Protein AF-A0A7Y2A8B0-F1 (afdb_monomer)

Secondary structure (DSSP, 8-state):
-------TTSHHHHHHHHHHHHHHHHT--------S-S--EE--S-----TT--------EE-----TT-----PPP---SS-SS-S---STT-SSBBPPPEEEEEEEEETTEEEEEEEEBTTS-EES--SSGGG-TTSB--PPP-

Radius of gyration: 34.23 Å; Cα contacts (8 Å, |Δi|>4): 129; chains: 1; bounding box: 65×97×65 Å

Mean predicted aligned error: 19.02 Å

Solvent-accessible surface area (backbone atoms only — not comparable to full-atom values): 10007 Å² total; per-residue (Å²): 137,83,90,83,80,83,81,85,72,61,69,68,60,54,55,57,52,52,53,51,52,53,55,58,62,68,73,65,75,78,79,85,78,77,62,92,61,80,84,47,75,48,61,75,74,92,78,90,78,62,95,84,62,91,74,82,88,87,60,69,50,64,60,75,82,69,78,91,82,76,83,87,89,75,91,72,83,91,73,73,96,63,76,95,72,78,83,83,88,60,41,78,97,40,78,48,22,25,19,58,81,42,78,48,99,52,76,43,73,56,97,87,41,77,35,49,49,35,33,44,27,52,62,74,48,74,43,75,60,63,88,45,84,71,44,31,65,63,30,66,28,87,65,77,77,132

pLDDT: mean 79.79, std 15.24, range [37.5, 96.44]

Structure (mmCIF, N/CA/C/O backbone):
data_AF-A0A7Y2A8B0-F1
#
_entry.id   AF-A0A7Y2A8B0-F1
#
loop_
_atom_site.group_PDB
_atom_site.id
_atom_site.type_symbol
_atom_site.label_atom_id
_atom_site.label_alt_id
_atom_site.label_comp_id
_atom_site.label_asym_id
_atom_site.label_entity_id
_atom_site.label_seq_id
_atom_site.pdbx_PDB_ins_code
_atom_site.Cartn_x
_atom_site.Cartn_y
_atom_site.Cartn_z
_atom_site.occupancy
_atom_site.B_iso_or_equiv
_atom_site.auth_seq_id
_atom_site.auth_comp_id
_atom_site.auth_asym_id
_atom_site.auth_atom_id
_atom_site.pdbx_PDB_model_num
ATOM 1 N N . MET A 1 1 ? -9.562 -81.312 -6.765 1.00 37.50 1 MET A N 1
ATOM 2 C CA . MET A 1 1 ? -8.447 -80.344 -6.831 1.00 37.50 1 MET A CA 1
ATOM 3 C C . MET A 1 1 ? -9.058 -78.959 -7.048 1.00 37.50 1 MET A C 1
ATOM 5 O O . MET A 1 1 ? -9.693 -78.766 -8.068 1.00 37.50 1 MET A O 1
ATOM 9 N N . LYS A 1 2 ? -8.943 -78.089 -6.030 1.00 42.56 2 LYS A N 1
ATOM 10 C CA . LYS A 1 2 ? -9.123 -76.617 -5.987 1.00 42.56 2 LYS A CA 1
ATOM 11 C C . LYS A 1 2 ? -10.406 -75.993 -6.580 1.00 42.56 2 LYS A C 1
ATOM 13 O O . LYS A 1 2 ? -10.506 -75.751 -7.775 1.00 42.56 2 LYS A O 1
ATOM 18 N N . SER A 1 3 ? -11.323 -75.619 -5.684 1.00 47.91 3 SER A N 1
ATOM 19 C CA . SER A 1 3 ? -12.371 -74.617 -5.913 1.00 47.91 3 SER A CA 1
ATOM 20 C C . SER A 1 3 ? -11.769 -73.206 -5.947 1.00 47.91 3 SER A C 1
ATOM 22 O O . SER A 1 3 ? -11.065 -72.822 -5.012 1.00 47.91 3 SER A O 1
ATOM 24 N N . LEU A 1 4 ? -12.071 -72.426 -6.986 1.00 50.69 4 LEU A N 1
ATOM 25 C CA . LEU A 1 4 ? -11.725 -71.006 -7.091 1.00 50.69 4 LEU A CA 1
ATOM 26 C C . LEU A 1 4 ? -12.974 -70.163 -6.795 1.00 50.69 4 LEU A C 1
ATOM 28 O O . LEU A 1 4 ? -13.941 -70.197 -7.551 1.00 50.69 4 LEU A O 1
ATOM 32 N N . LEU A 1 5 ? -12.951 -69.421 -5.687 1.00 52.59 5 LEU A N 1
ATOM 33 C CA . LEU A 1 5 ? -13.899 -68.338 -5.403 1.00 52.59 5 LEU A CA 1
ATOM 34 C C . LEU A 1 5 ? -13.435 -67.052 -6.120 1.00 52.59 5 LEU A C 1
ATOM 36 O O . LEU A 1 5 ? -12.229 -66.795 -6.161 1.00 52.59 5 LEU A O 1
ATOM 40 N N . PRO A 1 6 ? -14.344 -66.224 -6.672 1.00 50.56 6 PRO A N 1
ATOM 41 C CA . PRO A 1 6 ? -13.970 -65.032 -7.425 1.00 50.56 6 PRO A CA 1
ATOM 42 C C . PRO A 1 6 ? -13.573 -63.864 -6.503 1.00 50.56 6 PRO A C 1
ATOM 44 O O . PRO A 1 6 ? -14.355 -63.376 -5.693 1.00 50.56 6 PRO A O 1
ATOM 47 N N . TYR A 1 7 ? -12.347 -63.379 -6.699 1.00 52.22 7 TYR A N 1
ATOM 48 C CA . TYR A 1 7 ? -11.677 -62.267 -6.005 1.00 52.22 7 TYR A CA 1
ATOM 49 C C . TYR A 1 7 ? -12.258 -60.861 -6.319 1.00 52.22 7 TYR A C 1
ATOM 51 O O . TYR A 1 7 ? -11.852 -59.863 -5.733 1.00 52.22 7 TYR A O 1
ATOM 59 N N . HIS A 1 8 ? -13.249 -60.744 -7.209 1.00 49.25 8 HIS A N 1
ATOM 60 C CA . HIS A 1 8 ? -13.630 -59.461 -7.828 1.00 49.25 8 HIS A CA 1
ATOM 61 C C . HIS A 1 8 ? -14.696 -58.628 -7.072 1.00 49.25 8 HIS A C 1
ATOM 63 O O . HIS A 1 8 ? -15.192 -57.634 -7.597 1.00 49.25 8 HIS A O 1
ATOM 69 N N . GLN A 1 9 ? -15.078 -58.995 -5.844 1.00 49.56 9 GLN A N 1
ATOM 70 C CA . GLN A 1 9 ? -16.136 -58.292 -5.084 1.00 49.56 9 GLN A CA 1
ATOM 71 C C . GLN A 1 9 ? -15.646 -57.614 -3.790 1.00 49.56 9 GLN A C 1
ATOM 73 O O . GLN A 1 9 ? -16.443 -57.024 -3.062 1.00 49.56 9 GLN A O 1
ATOM 78 N N . PHE A 1 10 ? -14.342 -57.665 -3.494 1.00 50.62 10 PHE A N 1
ATOM 79 C CA . PHE A 1 10 ? -13.808 -57.190 -2.210 1.00 50.62 10 PHE A CA 1
ATOM 80 C C . PHE A 1 10 ? -13.317 -55.725 -2.229 1.00 50.62 10 PHE A C 1
ATOM 82 O O . PHE A 1 10 ? -13.387 -55.044 -1.211 1.00 50.62 10 PHE A O 1
ATOM 89 N N . GLY A 1 11 ? -12.885 -55.197 -3.383 1.00 51.72 11 GLY A N 1
ATOM 90 C CA . GLY A 1 11 ? -12.282 -53.854 -3.482 1.00 51.72 11 GLY A CA 1
ATOM 91 C C . GLY A 1 11 ? -13.264 -52.675 -3.397 1.00 51.72 11 GLY A C 1
ATOM 92 O O . GLY A 1 11 ? -12.952 -51.657 -2.783 1.00 51.72 11 GLY A O 1
ATOM 93 N N . HIS A 1 12 ? -14.476 -52.809 -3.948 1.00 51.47 12 HIS A N 1
ATOM 94 C CA . HIS A 1 12 ? -15.459 -51.713 -3.961 1.00 51.47 12 HIS A CA 1
ATOM 95 C C . HIS A 1 12 ? -16.070 -51.424 -2.581 1.00 51.47 12 HIS A C 1
ATOM 97 O O . HIS A 1 12 ? -16.364 -50.271 -2.279 1.00 51.47 12 HIS A O 1
ATOM 103 N N . LYS A 1 13 ? -16.222 -52.444 -1.722 1.00 49.19 13 LYS A N 1
ATOM 104 C CA . LYS A 1 13 ? -16.813 -52.282 -0.381 1.00 49.19 13 LYS A CA 1
ATOM 105 C C . LYS A 1 13 ? -15.885 -51.572 0.607 1.00 49.19 13 LYS A C 1
ATOM 107 O O . LYS A 1 13 ? -16.368 -50.896 1.511 1.00 49.19 13 LYS A O 1
ATOM 112 N N . LEU A 1 14 ? -14.568 -51.703 0.429 1.00 51.34 14 LEU A N 1
ATOM 113 C CA . LEU A 1 14 ? -13.576 -51.080 1.308 1.00 51.34 14 LEU A CA 1
ATOM 114 C C . LEU A 1 14 ? -13.484 -49.561 1.062 1.00 51.34 14 LEU A C 1
ATOM 116 O O . LEU A 1 14 ? -13.437 -48.782 2.009 1.00 51.34 14 LEU A O 1
ATOM 120 N N . SER A 1 15 ? -13.549 -49.133 -0.204 1.00 57.25 15 SER A N 1
ATOM 121 C CA . SER A 1 15 ? -13.459 -47.719 -0.606 1.00 57.25 15 SER A CA 1
ATOM 122 C C . SER A 1 15 ? -14.676 -46.886 -0.177 1.00 57.25 15 SER A C 1
ATOM 124 O O . SER A 1 15 ? -14.510 -45.802 0.382 1.00 57.25 15 SER A O 1
ATOM 126 N N . THR A 1 16 ? -15.899 -47.403 -0.345 1.00 57.56 16 THR A N 1
ATOM 127 C CA . THR A 1 16 ? -17.116 -46.697 0.097 1.00 57.56 16 THR A CA 1
ATOM 128 C C . THR A 1 16 ? -17.214 -46.596 1.619 1.00 57.56 16 THR A C 1
ATOM 130 O O . THR A 1 16 ? -17.719 -45.604 2.136 1.00 57.56 16 THR A O 1
ATOM 133 N N . SER A 1 17 ? -16.704 -47.597 2.349 1.00 58.84 17 SER A N 1
ATOM 134 C CA . SER A 1 17 ? -16.708 -47.593 3.815 1.00 58.84 17 SER A CA 1
ATOM 135 C C . SER A 1 17 ? -15.704 -46.591 4.396 1.00 58.84 17 SER A C 1
ATOM 137 O O . SER A 1 17 ? -16.017 -45.941 5.390 1.00 58.84 17 SER A O 1
ATOM 139 N N . LEU A 1 18 ? -14.532 -46.416 3.770 1.00 59.75 18 LEU A N 1
ATOM 140 C CA . LEU A 1 18 ? -13.559 -45.388 4.167 1.00 59.75 18 LEU A CA 1
ATOM 141 C C . LEU A 1 18 ? -14.060 -43.964 3.879 1.00 59.75 18 LEU A C 1
ATOM 143 O O . LEU A 1 18 ? -13.879 -43.082 4.716 1.00 59.75 18 LEU A O 1
ATOM 147 N N . LEU A 1 19 ? -14.736 -43.747 2.744 1.00 64.19 19 LEU A N 1
ATOM 148 C CA . LEU A 1 19 ? -15.361 -42.458 2.426 1.00 64.19 19 LEU A CA 1
ATOM 149 C C . LEU A 1 19 ? -16.472 -42.110 3.433 1.00 64.19 19 LEU A C 1
ATOM 151 O O . LEU A 1 19 ? -16.565 -40.970 3.880 1.00 64.19 19 LEU A O 1
ATOM 155 N N . GLY A 1 20 ? -17.269 -43.102 3.845 1.00 65.50 20 GLY A N 1
ATOM 156 C CA . GLY A 1 20 ? -18.293 -42.936 4.879 1.00 65.50 20 GLY A CA 1
ATOM 157 C C . GLY A 1 20 ? -17.718 -42.570 6.251 1.00 65.50 20 GLY A C 1
ATOM 158 O O . GLY A 1 20 ? -18.250 -41.685 6.912 1.00 65.50 20 GLY A O 1
ATOM 159 N N . ILE A 1 21 ? -16.602 -43.190 6.657 1.00 67.50 21 ILE A N 1
ATOM 160 C CA . ILE A 1 21 ? -15.902 -42.861 7.913 1.00 67.50 21 ILE A CA 1
ATOM 161 C C . ILE A 1 21 ? -15.320 -41.440 7.857 1.00 67.50 21 ILE A C 1
ATOM 163 O O . ILE A 1 21 ? -15.451 -40.689 8.820 1.00 67.50 21 ILE A O 1
ATOM 167 N N . PHE A 1 22 ? -14.736 -41.041 6.724 1.00 66.31 22 PHE A N 1
ATOM 168 C CA . PHE A 1 22 ? -14.203 -39.690 6.526 1.00 66.31 22 PHE A CA 1
ATOM 169 C C . PHE A 1 22 ? -15.300 -38.612 6.580 1.00 66.31 22 PHE A C 1
ATOM 171 O O . PHE A 1 22 ? -15.132 -37.608 7.269 1.00 66.31 22 PHE A O 1
ATOM 178 N N . LEU A 1 23 ? -16.460 -38.841 5.946 1.00 64.56 23 LEU A N 1
ATOM 179 C CA . LEU A 1 23 ? -17.608 -37.933 6.067 1.00 64.56 23 LEU A CA 1
ATOM 180 C C . LEU A 1 23 ? -18.183 -37.889 7.492 1.00 64.56 23 LEU A C 1
ATOM 182 O O . LEU A 1 23 ? -18.604 -36.825 7.933 1.00 64.56 23 LEU A O 1
ATOM 186 N N . PHE A 1 24 ? -18.171 -39.001 8.232 1.00 64.31 24 PHE A N 1
ATOM 187 C CA . PHE A 1 24 ? -18.635 -39.036 9.624 1.00 64.31 24 PHE A CA 1
ATOM 188 C C . PHE A 1 24 ? -17.741 -38.198 10.557 1.00 64.31 24 PHE A C 1
ATOM 190 O O . PHE A 1 24 ? -18.245 -37.537 11.462 1.00 64.31 24 PHE A O 1
ATOM 197 N N . PHE A 1 25 ? -16.428 -38.155 10.300 1.00 60.94 25 PHE A N 1
ATOM 198 C CA . PHE A 1 25 ? -15.492 -37.294 11.035 1.00 60.94 25 PHE A CA 1
ATOM 199 C C . PHE A 1 25 ? -15.622 -35.800 10.686 1.00 60.94 25 PHE A C 1
ATOM 201 O O . PHE A 1 25 ? -15.320 -34.959 11.530 1.00 60.94 25 PHE A O 1
ATOM 208 N N . LEU A 1 26 ? -16.120 -35.449 9.494 1.00 59.78 26 LEU A N 1
ATOM 209 C CA . LEU A 1 26 ? -16.332 -34.052 9.084 1.00 59.78 26 LEU A CA 1
ATOM 210 C C . LEU A 1 26 ? -17.575 -33.398 9.714 1.00 59.78 26 LEU A C 1
ATOM 212 O O . LEU A 1 26 ? -17.643 -32.175 9.782 1.00 59.78 26 LEU A O 1
ATOM 216 N N . ILE A 1 27 ? -18.541 -34.180 10.205 1.00 61.34 27 ILE A N 1
ATOM 217 C CA . ILE A 1 27 ? -19.796 -33.663 10.7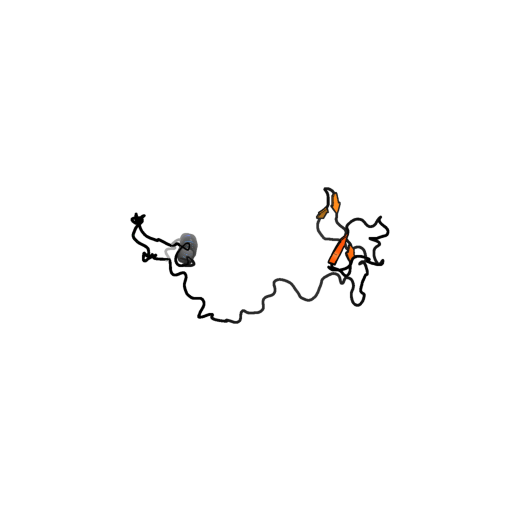92 1.00 61.34 27 ILE A CA 1
ATOM 218 C C . ILE A 1 27 ? -19.649 -33.417 12.315 1.00 61.34 27 ILE A C 1
ATOM 220 O O . ILE A 1 27 ? -20.531 -32.849 12.952 1.00 61.34 27 ILE A O 1
ATOM 224 N N . GLY A 1 28 ? -18.517 -33.804 12.919 1.00 56.59 28 GLY A N 1
ATOM 225 C CA . GLY A 1 28 ? -18.310 -33.780 14.374 1.00 56.59 28 GLY A CA 1
ATOM 226 C C . GLY A 1 28 ? -17.818 -32.463 14.986 1.00 56.59 28 GLY A C 1
ATOM 227 O O . GLY A 1 28 ? -17.777 -32.354 16.211 1.00 56.59 28 GLY A O 1
ATOM 228 N N . PHE A 1 29 ? -17.451 -31.453 14.193 1.00 60.94 29 PHE A N 1
ATOM 229 C CA . PHE A 1 29 ? -16.999 -30.169 14.740 1.00 60.94 29 PHE A CA 1
ATOM 230 C C . PHE A 1 29 ? -18.186 -29.248 15.027 1.00 60.94 29 PHE A C 1
ATOM 232 O O . PHE A 1 29 ? -18.565 -28.407 14.216 1.00 60.94 29 PHE A O 1
ATOM 239 N N . SER A 1 30 ? -18.758 -29.381 16.223 1.00 60.44 30 SER A N 1
ATOM 240 C CA . SER A 1 30 ? -19.541 -28.292 16.811 1.00 60.44 30 SER A CA 1
ATOM 241 C C . SER A 1 30 ? -18.562 -27.210 17.270 1.00 60.44 30 SER A C 1
ATOM 243 O O . SER A 1 30 ? -17.955 -27.322 18.332 1.00 60.44 30 SER A O 1
ATOM 245 N N . ALA A 1 31 ? -18.352 -26.187 16.443 1.00 59.44 31 ALA A N 1
ATOM 246 C CA . ALA A 1 31 ? -17.625 -24.993 16.853 1.00 59.44 31 ALA A CA 1
ATOM 247 C C . ALA A 1 31 ? -18.513 -24.178 17.806 1.00 59.44 31 ALA A C 1
ATOM 249 O O . ALA A 1 31 ? -19.386 -23.424 17.377 1.00 59.44 31 ALA A O 1
ATOM 250 N N . SER A 1 32 ? -18.300 -24.327 19.111 1.00 61.81 32 SER A N 1
ATOM 251 C CA . SER A 1 32 ? -18.910 -23.466 20.126 1.00 61.81 32 SER A CA 1
ATOM 252 C C . SER A 1 32 ? -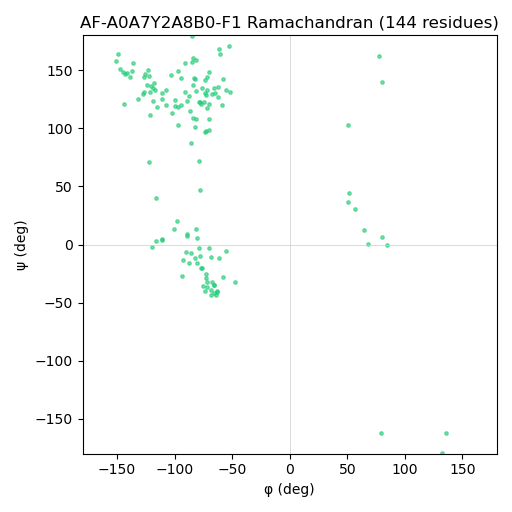18.143 -22.143 20.202 1.00 61.81 32 SER A C 1
ATOM 254 O O . SER A 1 32 ? -17.396 -21.907 21.141 1.00 61.81 32 SER A O 1
ATOM 256 N N . ALA A 1 33 ? -18.294 -21.294 19.183 1.00 53.53 33 ALA A N 1
ATOM 257 C CA . ALA A 1 33 ? -17.776 -19.918 19.179 1.00 53.53 33 ALA A CA 1
ATOM 258 C C . ALA A 1 33 ? -18.870 -18.882 19.486 1.00 53.53 33 ALA A C 1
ATOM 260 O O . ALA A 1 33 ? -18.693 -17.687 19.258 1.00 53.53 33 ALA A O 1
ATOM 261 N N . GLN A 1 34 ? -20.030 -19.328 19.966 1.00 60.78 34 GLN A N 1
ATOM 262 C CA . GLN A 1 34 ? -21.114 -18.421 20.308 1.00 60.78 34 GLN A CA 1
ATOM 263 C C . GLN A 1 34 ? -20.813 -17.894 21.708 1.00 60.78 34 GLN A C 1
ATOM 265 O O . GLN A 1 34 ? -20.988 -18.611 22.693 1.00 60.78 34 GLN A O 1
ATOM 270 N N . GLY A 1 35 ? -20.290 -16.665 21.779 1.00 63.97 35 GLY A N 1
ATOM 271 C CA . GLY A 1 35 ? -20.241 -15.905 23.027 1.00 63.97 35 GLY A CA 1
ATOM 272 C C . GLY A 1 35 ? -21.633 -15.839 23.678 1.00 63.97 35 GLY A C 1
ATOM 273 O O . GLY A 1 35 ? -22.613 -16.239 23.048 1.00 63.97 35 GLY A O 1
ATOM 274 N N . PRO A 1 36 ? -21.753 -15.337 24.916 1.00 67.81 36 PRO A N 1
ATOM 275 C CA . PRO A 1 36 ? -22.956 -15.456 25.759 1.00 67.81 36 PRO A CA 1
ATOM 276 C C . PRO A 1 36 ? -24.283 -14.945 25.148 1.00 67.81 36 PRO A C 1
ATOM 278 O O . PRO A 1 36 ? -25.343 -15.135 25.735 1.00 67.81 36 PRO A O 1
ATOM 281 N N . GLY A 1 37 ? -24.253 -14.334 23.966 1.00 70.44 37 GLY A N 1
ATOM 282 C CA . GLY A 1 37 ? -25.384 -13.807 23.211 1.00 70.44 37 GLY A CA 1
ATOM 283 C C . GLY A 1 37 ? -25.080 -12.389 22.737 1.00 70.44 37 GLY A C 1
ATOM 284 O O . GLY A 1 37 ? -24.003 -11.852 23.001 1.00 70.44 37 GLY A O 1
ATOM 285 N N . CYS A 1 38 ? -26.022 -11.756 22.036 1.00 79.62 38 CYS A N 1
ATOM 286 C CA . CYS A 1 38 ? -25.951 -10.311 21.820 1.00 79.62 38 CYS A CA 1
ATOM 287 C C . CYS A 1 38 ? -26.110 -9.592 23.172 1.00 79.62 38 CYS A C 1
ATOM 289 O O . CYS A 1 38 ? -27.026 -9.951 23.917 1.00 79.62 38 CYS A O 1
ATOM 291 N N . PRO A 1 39 ? -25.283 -8.578 23.487 1.00 82.06 39 PRO A N 1
ATOM 292 C CA . PRO A 1 39 ? -25.433 -7.799 24.712 1.00 82.06 39 PRO A CA 1
ATOM 293 C C . PRO A 1 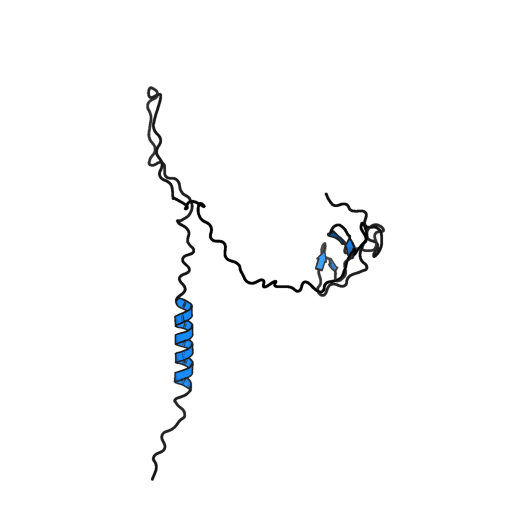39 ? -26.863 -7.265 24.864 1.00 82.06 39 PRO A C 1
ATOM 295 O O . PRO A 1 39 ? -27.424 -6.695 23.926 1.00 82.06 39 PRO A O 1
ATOM 298 N N . ASN A 1 40 ? -27.457 -7.455 26.041 1.00 86.69 40 ASN A N 1
ATOM 299 C CA . ASN A 1 40 ? -28.803 -6.985 26.356 1.00 86.69 40 ASN A CA 1
ATOM 300 C C . ASN A 1 40 ? -28.872 -6.469 27.797 1.00 86.69 40 ASN A C 1
ATOM 302 O O . ASN A 1 40 ? -28.185 -6.988 28.677 1.00 86.69 40 ASN A O 1
ATOM 306 N N . VAL A 1 41 ? -29.722 -5.465 28.012 1.00 89.31 41 VAL A N 1
ATOM 307 C CA . VAL A 1 41 ? -30.096 -4.938 29.326 1.00 89.31 41 VAL A CA 1
ATOM 308 C C . 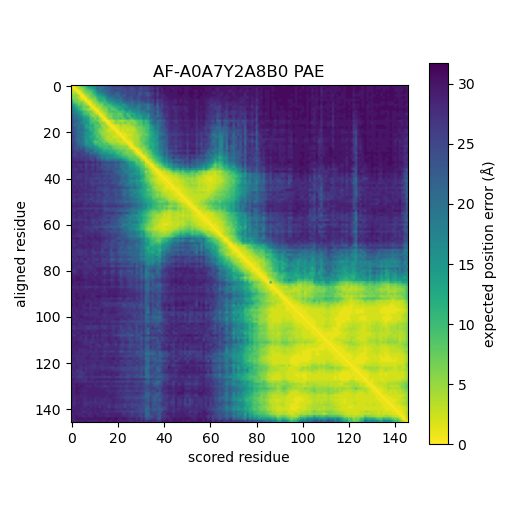VAL A 1 41 ? -31.621 -4.962 29.417 1.00 89.31 41 VAL A C 1
ATOM 310 O O . VAL A 1 41 ? -32.305 -4.484 28.514 1.00 89.31 41 VAL A O 1
ATOM 313 N N . ASN A 1 42 ? -32.146 -5.503 30.510 1.00 91.25 42 ASN A N 1
ATOM 314 C CA . ASN A 1 42 ? -33.566 -5.582 30.816 1.00 91.25 42 ASN A CA 1
ATOM 315 C C . ASN A 1 42 ? -33.845 -4.866 32.143 1.00 91.25 42 ASN A C 1
ATOM 317 O O . ASN A 1 42 ? -33.443 -5.347 33.205 1.00 91.25 42 ASN A O 1
ATOM 321 N N . ALA A 1 43 ? -34.549 -3.737 32.068 1.00 91.56 43 ALA A N 1
ATOM 322 C CA . ALA A 1 43 ? -34.944 -2.918 33.216 1.00 91.56 43 ALA A CA 1
ATOM 323 C C . ALA A 1 43 ? -36.302 -3.323 33.829 1.00 91.56 43 ALA A C 1
ATOM 325 O O . ALA A 1 43 ? -36.808 -2.642 34.714 1.00 91.56 43 ALA A O 1
ATOM 326 N N . GLY A 1 44 ? -36.895 -4.434 33.380 1.00 88.62 44 GLY A N 1
ATOM 327 C CA . GLY A 1 44 ? -38.226 -4.853 33.810 1.00 88.62 44 GLY A CA 1
ATOM 328 C C . GLY A 1 44 ? -39.343 -4.087 33.099 1.00 88.62 44 GLY A C 1
ATOM 329 O O . GLY A 1 44 ? -39.141 -3.521 32.028 1.00 88.62 44 GLY A O 1
ATOM 330 N N . ASN A 1 45 ? -40.543 -4.134 33.675 1.00 91.19 45 ASN A N 1
ATOM 331 C CA . ASN A 1 45 ? -41.713 -3.441 33.135 1.00 91.19 45 ASN A CA 1
ATOM 332 C C . ASN A 1 45 ? -41.708 -1.961 33.533 1.00 91.19 45 ASN A C 1
ATOM 334 O O . ASN A 1 45 ? -41.130 -1.598 34.557 1.00 91.19 45 ASN A O 1
ATOM 338 N N . ASP A 1 46 ? -42.434 -1.144 32.770 1.00 89.38 46 ASP A N 1
ATOM 339 C CA . ASP A 1 46 ? -42.646 0.268 33.085 1.00 89.38 46 ASP A CA 1
ATOM 340 C C . ASP A 1 46 ? -43.294 0.445 34.467 1.00 89.38 46 ASP A C 1
ATOM 342 O O . ASP A 1 46 ? -44.166 -0.331 34.878 1.00 89.38 46 ASP A O 1
ATOM 346 N N . VAL A 1 47 ? -42.860 1.486 35.180 1.00 85.00 47 VAL A N 1
ATOM 347 C CA . VAL A 1 47 ? -43.353 1.845 36.512 1.00 85.00 47 VAL A CA 1
ATOM 348 C C . VAL A 1 47 ? -43.777 3.308 36.507 1.00 85.00 47 VAL A C 1
ATOM 350 O O . VAL A 1 47 ? -43.003 4.180 36.115 1.00 85.00 47 VAL A O 1
ATOM 353 N N . ASP A 1 48 ? -44.991 3.575 36.983 1.00 88.31 48 ASP A N 1
ATOM 354 C CA . ASP A 1 48 ? -45.497 4.931 37.189 1.00 88.31 48 ASP A CA 1
ATOM 355 C C . ASP A 1 48 ? -45.108 5.439 38.580 1.00 88.31 48 ASP A C 1
ATOM 357 O O . ASP A 1 48 ? -45.380 4.790 39.593 1.00 88.31 48 ASP A O 1
ATOM 361 N N . LEU A 1 49 ? -44.503 6.626 38.635 1.00 87.94 49 LEU A N 1
ATOM 362 C CA . LEU A 1 49 ? -44.118 7.280 39.885 1.00 87.94 49 LEU A CA 1
ATOM 363 C C . LEU A 1 49 ? -44.993 8.517 40.123 1.00 87.94 49 LEU A C 1
ATOM 365 O O . LEU A 1 49 ? -45.135 9.346 39.219 1.00 87.94 49 LEU A O 1
ATOM 369 N N . PRO A 1 50 ? -45.589 8.674 41.317 1.00 89.38 50 PRO A N 1
ATOM 370 C CA . PRO A 1 50 ? -46.371 9.858 41.642 1.00 89.38 50 PRO A CA 1
ATOM 371 C C . PRO A 1 50 ? -45.459 11.082 41.801 1.00 89.38 50 PRO A C 1
ATOM 373 O O . PRO A 1 50 ? -44.333 10.980 42.275 1.00 89.38 50 PRO A O 1
ATOM 376 N N . CYS A 1 51 ? -45.966 12.268 41.454 1.00 86.81 51 CYS A N 1
ATOM 377 C CA . CYS A 1 51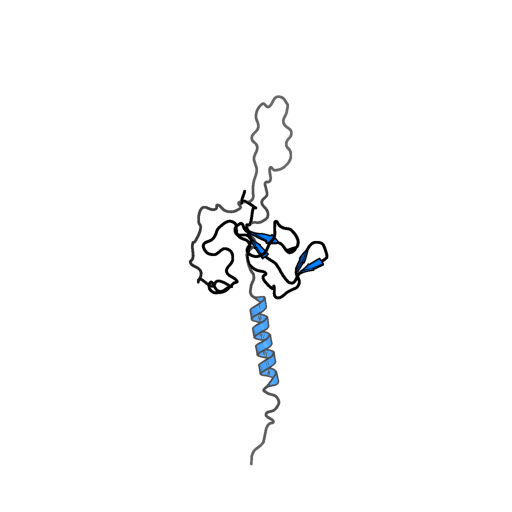 ? -45.183 13.513 41.413 1.00 86.81 51 CYS A CA 1
ATOM 378 C C . CYS A 1 51 ? -44.584 13.962 42.763 1.00 86.81 51 CYS A C 1
ATOM 380 O O . CYS A 1 51 ? -43.793 14.901 42.796 1.00 86.81 51 CYS A O 1
ATOM 382 N N . GLU A 1 52 ? -45.000 13.344 43.866 1.00 91.38 52 GLU A N 1
ATOM 383 C CA . GLU A 1 52 ? -44.546 13.635 45.231 1.00 91.38 52 GLU A CA 1
ATOM 384 C C . GLU A 1 52 ? -43.357 12.752 45.656 1.00 91.38 52 GLU A C 1
ATOM 386 O O . GLU A 1 52 ? -42.689 13.059 46.643 1.00 91.38 52 GLU A O 1
ATOM 391 N N . GLU A 1 53 ? -43.055 11.689 44.899 1.00 86.31 53 GLU A N 1
ATOM 392 C CA . GLU A 1 53 ? -41.884 10.833 45.108 1.00 86.31 53 GLU A CA 1
ATOM 393 C C . GLU A 1 53 ? -40.653 11.492 44.477 1.00 86.31 53 GLU A C 1
ATOM 395 O O . GLU A 1 53 ? -40.506 11.567 43.256 1.00 86.31 53 GLU A O 1
ATOM 400 N N . SER A 1 54 ? -39.750 11.997 45.318 1.00 87.56 54 SER A N 1
ATOM 401 C CA . SER A 1 54 ? -38.533 12.674 44.859 1.00 87.56 54 SER A CA 1
ATOM 402 C C . SER A 1 54 ? -37.394 11.718 44.490 1.00 87.56 54 SER A C 1
ATOM 404 O O . SER A 1 54 ? -36.395 12.170 43.931 1.00 87.56 54 SER A O 1
ATOM 406 N N . CYS A 1 55 ? -37.509 10.429 44.829 1.00 86.31 55 CYS A N 1
ATOM 407 C CA . CYS A 1 55 ? -36.476 9.416 44.608 1.00 86.31 55 CYS A CA 1
ATOM 408 C C . CYS A 1 55 ? -37.101 8.066 44.233 1.00 86.31 55 CYS A C 1
ATOM 410 O O . CYS A 1 55 ? -38.157 7.701 44.735 1.00 86.31 55 CYS A O 1
ATOM 412 N N . THR A 1 56 ? -36.414 7.295 43.392 1.00 87.69 56 THR A N 1
ATOM 413 C CA . THR A 1 56 ? -36.770 5.908 43.073 1.00 87.69 56 THR A CA 1
ATOM 414 C C . THR A 1 56 ? -35.499 5.106 42.806 1.00 87.69 56 THR A C 1
ATOM 416 O O . THR A 1 56 ? -34.510 5.670 42.328 1.00 87.69 56 THR A O 1
ATOM 419 N N . ASP A 1 57 ? -35.536 3.804 43.076 1.00 87.88 57 ASP A N 1
ATOM 420 C CA . ASP A 1 57 ? -34.440 2.891 42.762 1.00 87.88 57 ASP A CA 1
ATOM 421 C C . ASP A 1 57 ? -34.725 2.181 41.435 1.00 87.88 57 ASP A C 1
ATOM 423 O O . ASP A 1 57 ? -35.695 1.433 41.302 1.00 87.88 57 ASP A O 1
ATOM 427 N N . LEU A 1 58 ? -33.857 2.393 40.445 1.00 87.69 58 LEU A N 1
ATOM 428 C CA . LEU A 1 58 ? -33.913 1.682 39.170 1.00 87.69 58 LEU A CA 1
ATOM 429 C C . LEU A 1 58 ? -33.046 0.427 39.247 1.00 87.69 58 LEU A C 1
ATOM 431 O O . LEU A 1 58 ? -31.880 0.487 39.636 1.00 87.69 58 LEU A O 1
ATOM 435 N N . THR A 1 59 ? -33.604 -0.709 38.834 1.00 89.62 59 THR A N 1
ATOM 436 C CA . THR A 1 59 ? -32.864 -1.972 38.745 1.00 89.62 59 THR A CA 1
ATOM 437 C C . THR A 1 59 ? -32.915 -2.505 37.323 1.00 89.62 59 THR A C 1
ATOM 439 O O . THR A 1 59 ? -33.902 -2.332 36.613 1.00 89.62 59 THR A O 1
ATOM 442 N N . ALA A 1 60 ? -31.830 -3.137 36.888 1.00 91.25 60 ALA A N 1
ATOM 443 C CA . ALA A 1 60 ? -31.767 -3.801 35.600 1.00 91.25 60 ALA A CA 1
ATOM 444 C C . ALA A 1 60 ? -30.910 -5.059 35.708 1.00 91.25 60 ALA A C 1
ATOM 446 O O . ALA A 1 60 ? -29.954 -5.125 36.481 1.00 91.25 60 ALA A O 1
ATOM 447 N N . THR A 1 61 ? -31.258 -6.051 34.901 1.00 90.75 61 THR A N 1
ATOM 448 C CA . THR A 1 61 ? -30.425 -7.226 34.652 1.00 90.75 61 THR A CA 1
ATOM 449 C C . THR A 1 61 ? -29.762 -7.062 33.295 1.00 90.75 61 THR A C 1
ATOM 451 O O . THR A 1 61 ? -30.343 -6.470 32.388 1.00 90.75 61 THR A O 1
ATOM 454 N N . PHE A 1 62 ? -28.539 -7.549 33.140 1.00 87.00 62 PHE A N 1
ATOM 455 C CA . PHE A 1 62 ? -27.821 -7.475 31.873 1.00 87.00 62 PHE A CA 1
ATOM 456 C C . PHE A 1 62 ? -27.140 -8.804 31.574 1.00 87.00 62 PHE A C 1
ATOM 458 O O . PHE A 1 62 ? -26.877 -9.602 32.475 1.00 87.00 62 PHE A O 1
ATOM 465 N N . LEU A 1 63 ? -26.880 -9.047 30.293 1.00 85.81 63 LEU A N 1
ATOM 466 C CA . LEU A 1 63 ? -26.092 -10.191 29.866 1.00 85.81 63 LEU A CA 1
ATOM 467 C C . LEU A 1 63 ? -24.621 -9.959 30.233 1.00 85.81 63 LEU A C 1
ATOM 469 O O . LEU A 1 63 ? -23.998 -9.038 29.709 1.00 85.81 63 LEU A O 1
ATOM 473 N N . GLU A 1 64 ? -24.062 -10.805 31.096 1.00 77.31 64 GLU A N 1
ATOM 474 C CA . GLU A 1 64 ? -22.639 -10.775 31.433 1.00 77.31 64 GLU A CA 1
ATOM 475 C C . GLU A 1 64 ? -21.818 -11.258 30.229 1.00 77.31 64 GLU A C 1
ATOM 477 O O . GLU A 1 64 ? -21.828 -12.435 29.868 1.00 77.31 64 GLU A O 1
ATOM 482 N N . THR A 1 65 ? -21.122 -10.333 29.565 1.00 74.56 65 THR A N 1
ATOM 483 C CA . THR A 1 65 ? -20.343 -10.626 28.350 1.00 74.56 65 THR A CA 1
ATOM 484 C C . THR A 1 65 ? -18.972 -11.244 28.637 1.00 74.56 65 THR A C 1
ATOM 486 O O . THR A 1 65 ? -18.200 -11.467 27.707 1.00 74.56 65 THR A O 1
ATOM 489 N N . GLY A 1 66 ? -18.687 -11.548 29.906 1.00 70.50 66 GLY A N 1
ATOM 490 C CA . GLY A 1 66 ? -17.373 -11.949 30.392 1.00 70.50 66 GLY A CA 1
ATOM 491 C C . GLY A 1 66 ? -16.451 -10.746 30.598 1.00 70.50 66 GLY A C 1
ATOM 492 O O . GLY A 1 66 ? -16.427 -9.809 29.802 1.00 70.50 66 GLY A O 1
ATOM 493 N N . GLU A 1 67 ? -15.686 -10.782 31.682 1.00 67.56 67 GLU A N 1
ATOM 494 C CA . GLU A 1 67 ? -14.653 -9.794 31.988 1.00 67.56 67 GLU A CA 1
ATOM 495 C C . GLU A 1 67 ? -13.369 -10.120 31.209 1.00 67.56 67 GLU A C 1
ATOM 497 O O . GLU A 1 67 ? -12.879 -11.250 31.252 1.00 67.56 67 GLU A O 1
ATOM 502 N N . THR A 1 68 ? -12.756 -9.137 30.539 1.00 67.50 68 THR A N 1
ATOM 503 C CA . THR A 1 68 ? -11.449 -9.305 29.868 1.00 67.50 68 THR A CA 1
ATOM 504 C C . THR A 1 68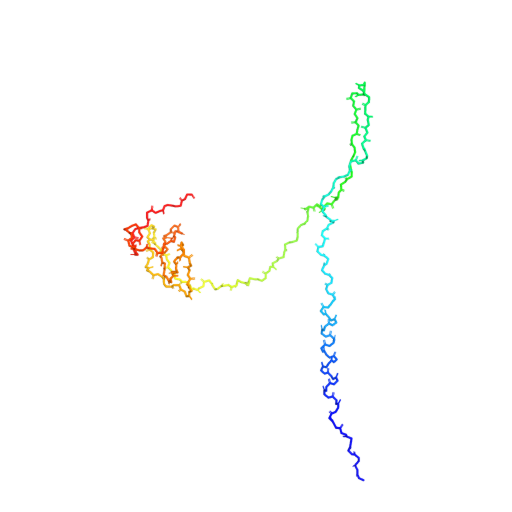 ? -10.289 -9.257 30.873 1.00 67.50 68 THR A C 1
ATOM 506 O O . THR A 1 68 ? -9.321 -8.521 30.689 1.00 67.50 68 THR A O 1
ATOM 509 N N . THR A 1 69 ? -10.393 -9.984 31.985 1.00 72.00 69 THR A N 1
ATOM 510 C CA . THR A 1 69 ? -9.383 -9.982 33.061 1.00 72.00 69 THR A CA 1
ATOM 511 C C . THR A 1 69 ? -8.274 -11.001 32.839 1.00 72.00 69 THR A C 1
ATOM 513 O O . THR A 1 69 ? -7.222 -10.901 33.465 1.00 72.00 69 THR A O 1
ATOM 516 N N . THR A 1 70 ? -8.485 -11.966 31.941 1.00 69.62 70 THR A N 1
ATOM 517 C CA . THR A 1 70 ? -7.514 -13.021 31.639 1.00 69.62 70 THR A CA 1
ATOM 518 C C . THR A 1 70 ? -7.346 -13.142 30.130 1.00 69.62 70 THR A C 1
ATOM 520 O O . THR A 1 70 ? -8.321 -13.316 29.403 1.00 69.62 70 THR A O 1
ATOM 523 N N . TYR A 1 71 ? -6.106 -13.040 29.662 1.00 67.25 71 TYR A N 1
ATOM 524 C CA . TYR A 1 71 ? -5.712 -13.333 28.289 1.00 67.25 71 TYR A CA 1
ATOM 525 C C . TYR A 1 71 ? -4.602 -14.380 28.336 1.00 67.25 71 TYR A C 1
ATOM 527 O O . TYR A 1 71 ? -3.692 -14.280 29.157 1.00 67.25 71 TYR A O 1
ATOM 535 N N . ASP A 1 72 ? -4.671 -15.369 27.451 1.00 77.69 72 ASP A N 1
ATOM 536 C CA . ASP A 1 72 ? -3.574 -16.307 27.236 1.00 77.69 72 ASP A CA 1
ATOM 537 C C . ASP A 1 72 ? -2.793 -15.873 25.998 1.00 77.69 72 ASP A C 1
ATOM 539 O O . ASP A 1 72 ? -3.346 -15.719 24.907 1.00 77.69 72 ASP A O 1
ATOM 543 N N . VAL A 1 73 ? -1.487 -15.676 26.165 1.00 82.19 73 VAL A N 1
ATOM 544 C CA . VAL A 1 73 ? -0.572 -15.458 25.044 1.00 82.19 73 VAL A CA 1
ATOM 545 C C . VAL A 1 73 ? 0.023 -16.804 24.671 1.00 82.19 73 VAL A C 1
ATOM 547 O O . VAL A 1 73 ? 0.705 -17.433 25.477 1.00 82.19 73 VAL A O 1
ATOM 550 N N . SER A 1 74 ? -0.196 -17.229 23.432 1.00 85.81 74 SER A N 1
ATOM 551 C CA . SER A 1 74 ? 0.531 -18.350 22.845 1.00 85.81 74 SER A CA 1
ATOM 552 C C . SER A 1 74 ? 1.326 -17.860 21.644 1.00 85.81 74 SER A C 1
ATOM 554 O O . SER A 1 74 ? 0.866 -17.018 20.872 1.00 85.81 74 SER A O 1
ATOM 556 N N . ALA A 1 75 ? 2.551 -18.359 21.512 1.00 87.62 75 ALA A N 1
ATOM 557 C CA . ALA A 1 75 ? 3.325 -18.140 20.305 1.00 87.62 75 ALA A CA 1
ATOM 558 C C . ALA A 1 75 ? 2.717 -18.981 19.178 1.00 87.62 75 ALA A C 1
ATOM 560 O O . ALA A 1 75 ? 2.449 -20.169 19.361 1.00 87.62 75 ALA A O 1
ATOM 561 N N . ILE A 1 76 ? 2.522 -18.361 18.020 1.00 85.06 76 ILE A N 1
ATOM 562 C CA . ILE A 1 76 ? 2.257 -19.072 16.772 1.00 85.06 76 ILE A CA 1
ATOM 563 C C . ILE A 1 76 ? 3.565 -19.216 16.005 1.00 85.06 76 ILE A C 1
ATOM 565 O O . ILE A 1 76 ? 4.440 -18.348 16.091 1.00 85.06 76 ILE A O 1
ATOM 569 N N . ASP A 1 77 ? 3.687 -20.291 15.233 1.00 90.31 77 ASP A N 1
ATOM 570 C CA . ASP A 1 77 ? 4.807 -20.422 14.313 1.00 90.31 77 ASP A CA 1
ATOM 571 C C . ASP A 1 77 ? 4.763 -19.295 13.279 1.00 90.31 77 ASP A C 1
ATOM 573 O O . ASP A 1 77 ? 3.721 -18.955 12.711 1.00 90.31 77 ASP A O 1
ATOM 577 N N . TYR A 1 78 ? 5.929 -18.709 13.031 1.00 82.44 78 TYR A N 1
ATOM 578 C CA . TYR A 1 78 ? 6.095 -17.678 12.025 1.00 82.44 78 TYR A CA 1
ATOM 579 C C . TYR A 1 78 ? 5.954 -18.284 10.622 1.00 82.44 78 TYR A C 1
ATOM 581 O O . TYR A 1 78 ? 6.897 -18.866 10.087 1.00 82.44 78 TYR A O 1
ATOM 589 N N . ALA A 1 79 ? 4.769 -18.140 10.028 1.00 85.62 79 ALA A N 1
ATOM 590 C CA . ALA A 1 79 ? 4.441 -18.626 8.688 1.00 85.62 79 ALA A CA 1
ATOM 591 C C . ALA A 1 79 ? 3.964 -17.470 7.788 1.00 85.62 79 ALA A C 1
ATOM 593 O O . ALA A 1 79 ? 2.772 -17.362 7.486 1.00 85.62 79 ALA A O 1
ATOM 594 N N . PRO A 1 80 ? 4.865 -16.558 7.384 1.00 82.06 80 PRO A N 1
ATOM 595 C CA . PRO A 1 80 ? 4.495 -15.450 6.522 1.00 82.06 80 PRO A CA 1
ATOM 596 C C . PRO A 1 80 ? 4.050 -15.987 5.154 1.00 82.06 80 PRO A C 1
ATOM 598 O O . PRO A 1 80 ? 4.761 -16.793 4.551 1.00 82.06 80 PRO A O 1
ATOM 601 N N . PRO A 1 81 ? 2.893 -15.542 4.637 1.00 81.06 81 PRO A N 1
ATOM 602 C CA . PRO A 1 81 ? 2.355 -16.039 3.371 1.00 81.06 81 PRO A CA 1
ATOM 603 C C . PRO A 1 81 ? 3.182 -15.616 2.146 1.00 81.06 81 PRO A C 1
ATOM 605 O O . PRO A 1 81 ? 2.962 -16.138 1.056 1.00 81.06 81 PRO A O 1
ATOM 608 N N . PHE A 1 82 ? 4.132 -14.689 2.313 1.00 79.00 82 PHE A N 1
ATOM 609 C CA . PHE A 1 82 ? 4.933 -14.116 1.234 1.00 79.00 82 PHE A CA 1
ATOM 610 C C . PHE A 1 82 ? 6.415 -14.000 1.630 1.00 79.00 82 PHE A C 1
ATOM 612 O O . PHE A 1 82 ? 6.722 -13.815 2.812 1.00 79.00 82 PHE A O 1
ATOM 619 N N . PRO A 1 83 ? 7.346 -14.107 0.664 1.00 79.12 83 PRO A N 1
ATOM 620 C CA . PRO A 1 83 ? 8.779 -14.008 0.924 1.00 79.12 83 PRO A CA 1
ATOM 621 C C . PRO A 1 83 ? 9.207 -12.569 1.261 1.00 79.12 83 PRO A C 1
ATOM 623 O O . PRO A 1 83 ? 8.719 -11.614 0.666 1.00 79.12 83 PRO A O 1
ATOM 626 N N . PHE A 1 84 ? 10.182 -12.419 2.166 1.00 77.19 84 PHE A N 1
ATOM 627 C CA . PHE A 1 84 ? 10.844 -11.128 2.461 1.00 77.19 84 PHE A CA 1
ATOM 628 C C . PHE A 1 84 ? 11.880 -10.724 1.415 1.00 77.19 84 PHE A C 1
ATOM 630 O O . PHE A 1 84 ? 12.425 -9.626 1.457 1.00 77.19 84 PHE A O 1
ATOM 637 N N . THR A 1 85 ? 12.199 -11.643 0.511 1.00 76.38 85 THR A N 1
ATOM 638 C CA . THR A 1 85 ? 13.134 -11.448 -0.586 1.00 76.38 85 THR A CA 1
ATOM 639 C C . THR A 1 85 ? 12.360 -11.452 -1.898 1.00 76.38 85 THR A C 1
ATOM 641 O O . THR A 1 85 ? 11.624 -12.390 -2.198 1.00 76.38 85 THR A O 1
ATOM 644 N N . GLY A 1 86 ? 12.523 -10.386 -2.680 1.00 75.25 86 GLY A N 1
ATOM 645 C CA . GLY A 1 86 ? 11.815 -10.175 -3.940 1.00 75.25 86 GLY A CA 1
ATOM 646 C C . GLY A 1 86 ? 11.296 -8.746 -4.066 1.00 75.25 86 GLY A C 1
ATOM 647 O O . GLY A 1 86 ? 11.745 -7.852 -3.353 1.00 75.25 86 GLY A O 1
ATOM 648 N N . GLY A 1 87 ? 10.343 -8.555 -4.977 1.00 78.62 87 GLY A N 1
ATOM 649 C CA . GLY A 1 87 ? 9.782 -7.243 -5.295 1.00 78.62 87 GLY A CA 1
ATOM 650 C C . GLY A 1 87 ? 10.693 -6.393 -6.183 1.00 78.62 87 GLY A C 1
ATOM 651 O O . GLY A 1 87 ? 11.887 -6.654 -6.333 1.00 78.62 87 GLY A O 1
ATOM 652 N N . THR A 1 88 ? 10.101 -5.372 -6.797 1.00 83.44 88 THR A N 1
ATOM 653 C CA . THR A 1 88 ? 10.849 -4.330 -7.499 1.00 83.44 88 THR A CA 1
ATOM 654 C C . THR A 1 88 ? 11.219 -3.266 -6.482 1.00 83.44 88 THR A C 1
ATOM 656 O O . THR A 1 88 ? 10.345 -2.620 -5.912 1.00 83.44 88 THR A O 1
ATOM 659 N N . SER A 1 89 ? 12.514 -3.108 -6.237 1.00 85.12 89 SER A N 1
ATOM 660 C CA . SER A 1 89 ? 13.046 -2.024 -5.419 1.00 85.12 89 SER A CA 1
ATOM 661 C C . SER A 1 89 ? 12.653 -0.672 -6.007 1.00 85.12 89 SER A C 1
ATOM 663 O O . SER A 1 89 ? 13.034 -0.359 -7.133 1.00 85.12 89 SER A O 1
ATOM 665 N N . VAL A 1 90 ? 11.933 0.137 -5.232 1.00 86.44 90 VAL A N 1
ATOM 666 C CA . VAL A 1 90 ? 11.582 1.514 -5.590 1.00 86.44 90 VAL A CA 1
ATOM 667 C C . VAL A 1 90 ? 12.140 2.459 -4.537 1.00 86.44 90 VAL A C 1
ATOM 669 O O . VAL A 1 90 ? 12.053 2.162 -3.347 1.00 86.44 90 VAL A O 1
ATOM 672 N N . SER A 1 91 ? 12.737 3.569 -4.981 1.00 85.62 91 SER A N 1
ATOM 673 C CA . SER A 1 91 ? 13.243 4.637 -4.105 1.00 85.62 91 SER A CA 1
ATOM 674 C C . SER A 1 91 ? 14.258 4.170 -3.055 1.00 85.62 91 SER A C 1
ATOM 676 O O . SER A 1 91 ? 14.376 4.715 -1.959 1.00 85.62 91 SER A O 1
ATOM 678 N N . VAL A 1 92 ? 15.030 3.129 -3.378 1.00 82.56 92 VAL A N 1
ATOM 679 C CA . VAL A 1 92 ? 16.021 2.583 -2.446 1.00 82.56 92 VAL A CA 1
ATOM 680 C C . VAL A 1 92 ? 17.167 3.577 -2.287 1.00 82.56 92 VAL A C 1
ATOM 682 O O . VAL A 1 92 ? 17.854 3.904 -3.251 1.00 82.56 92 VAL A O 1
ATOM 685 N N . ASN A 1 93 ? 17.400 4.014 -1.047 1.00 86.50 93 ASN A N 1
ATOM 686 C CA . ASN A 1 93 ? 18.411 5.008 -0.662 1.00 86.50 93 ASN A CA 1
ATOM 687 C C . ASN A 1 93 ? 18.186 6.423 -1.227 1.00 86.50 93 ASN A C 1
ATOM 689 O O . ASN A 1 93 ? 19.112 7.235 -1.194 1.00 86.50 93 ASN A O 1
ATOM 693 N N . THR A 1 94 ? 17.016 6.740 -1.785 1.00 88.00 94 THR A N 1
ATOM 694 C CA . THR A 1 94 ? 16.755 8.062 -2.376 1.00 88.00 94 THR A CA 1
ATOM 695 C C . THR A 1 94 ? 15.314 8.479 -2.132 1.00 88.00 94 THR A C 1
ATOM 697 O O . THR A 1 94 ? 14.384 7.784 -2.530 1.00 88.00 94 THR A O 1
ATOM 700 N N . ASP A 1 95 ? 15.152 9.616 -1.463 1.00 89.38 95 ASP A N 1
ATOM 701 C CA . ASP A 1 95 ? 13.852 10.223 -1.196 1.00 89.38 95 ASP A CA 1
ATOM 702 C C . ASP A 1 95 ? 13.375 11.066 -2.390 1.00 89.38 95 ASP A C 1
ATOM 704 O O . ASP A 1 95 ? 14.182 11.441 -3.244 1.00 89.38 95 ASP A O 1
ATOM 708 N N . ASP A 1 96 ? 12.070 11.333 -2.455 1.00 92.12 96 ASP A N 1
ATOM 709 C CA . ASP A 1 96 ? 11.428 12.186 -3.465 1.00 92.12 96 ASP A CA 1
ATOM 710 C C . ASP A 1 96 ? 11.785 11.835 -4.923 1.00 92.12 96 ASP A C 1
ATOM 712 O O . ASP A 1 96 ? 12.030 12.702 -5.768 1.00 92.12 96 ASP A O 1
ATOM 716 N N . VAL A 1 97 ? 11.789 10.543 -5.255 1.00 93.81 97 VAL A N 1
ATOM 717 C CA . VAL A 1 97 ? 12.056 10.040 -6.607 1.00 93.81 97 VAL A CA 1
ATOM 718 C C . VAL A 1 97 ? 10.937 9.116 -7.076 1.00 93.81 97 VAL A C 1
ATOM 720 O O . VAL A 1 97 ? 10.341 8.375 -6.291 1.00 93.81 97 VAL A O 1
ATOM 723 N N . TRP A 1 98 ? 10.634 9.177 -8.367 1.00 94.94 98 TRP A N 1
ATOM 724 C CA . TRP A 1 98 ? 9.798 8.201 -9.054 1.00 94.94 98 TRP A CA 1
ATOM 725 C C . TRP A 1 98 ? 10.617 6.982 -9.472 1.00 94.94 98 TRP A C 1
ATOM 727 O O . TRP A 1 98 ? 11.753 7.114 -9.924 1.00 94.94 98 TRP A O 1
ATOM 737 N N . SER A 1 99 ? 10.029 5.790 -9.407 1.00 94.75 99 SER A N 1
ATOM 738 C CA . SER A 1 99 ? 10.610 4.604 -10.036 1.00 94.75 99 SER A CA 1
ATOM 739 C C . SER A 1 99 ? 10.762 4.773 -11.552 1.00 94.75 99 SER A C 1
ATOM 741 O O . SER A 1 99 ? 10.095 5.598 -12.182 1.00 94.75 99 SER A O 1
ATOM 743 N N . ASP A 1 100 ? 11.568 3.904 -12.159 1.00 93.81 100 ASP A N 1
ATOM 744 C CA . ASP A 1 100 ? 11.398 3.567 -13.573 1.00 93.81 100 ASP A CA 1
ATOM 745 C C . ASP A 1 100 ? 10.015 2.933 -13.811 1.00 93.81 100 ASP A C 1
ATOM 747 O O . ASP A 1 100 ? 9.314 2.558 -12.865 1.00 93.81 100 ASP A O 1
ATOM 751 N N . VAL A 1 101 ? 9.609 2.797 -15.075 1.00 95.06 101 VAL A N 1
ATOM 752 C CA . VAL A 1 101 ? 8.339 2.143 -15.428 1.00 95.06 101 VAL A CA 1
ATOM 753 C C . VAL A 1 101 ? 8.355 0.677 -14.985 1.00 95.06 101 VAL A C 1
ATOM 755 O O . VAL A 1 101 ? 9.262 -0.085 -15.322 1.00 95.06 101 VAL A O 1
ATOM 758 N N . ILE A 1 102 ? 7.326 0.282 -14.236 1.00 95.25 102 ILE A N 1
ATOM 759 C CA . ILE A 1 102 ? 7.127 -1.072 -13.720 1.00 95.25 102 ILE A CA 1
ATOM 760 C C . ILE A 1 102 ? 5.990 -1.731 -14.495 1.00 95.25 102 ILE A C 1
ATOM 762 O O . ILE A 1 102 ? 4.846 -1.279 -14.435 1.00 95.25 102 ILE A O 1
ATOM 766 N N . ASN A 1 103 ? 6.294 -2.847 -15.154 1.00 95.12 103 ASN A N 1
ATOM 767 C CA . ASN A 1 103 ? 5.290 -3.693 -15.796 1.00 95.12 103 ASN A CA 1
ATOM 768 C C . ASN A 1 103 ? 4.603 -4.568 -14.745 1.00 95.12 103 ASN A C 1
ATOM 770 O O . ASN A 1 103 ? 5.264 -5.353 -14.058 1.00 95.12 103 ASN A O 1
ATOM 774 N N . ILE A 1 104 ? 3.281 -4.461 -14.639 1.00 93.44 104 ILE A N 1
ATOM 775 C CA . ILE A 1 104 ? 2.475 -5.297 -13.746 1.00 93.44 104 ILE A CA 1
ATOM 776 C C . ILE A 1 104 ? 1.918 -6.514 -14.503 1.00 93.44 104 ILE A C 1
ATOM 778 O O . ILE A 1 104 ? 1.576 -6.411 -15.679 1.00 93.44 104 ILE A O 1
ATOM 782 N N . PRO A 1 105 ? 1.825 -7.695 -13.861 1.00 91.81 105 PRO A N 1
ATOM 783 C CA . PRO A 1 105 ? 1.477 -8.946 -14.542 1.00 91.81 105 PRO A CA 1
ATOM 784 C C . PRO A 1 105 ? -0.036 -9.130 -14.764 1.00 91.81 105 PRO A C 1
ATOM 786 O O . PRO A 1 105 ? -0.488 -10.240 -15.041 1.00 91.81 105 PRO A O 1
ATOM 789 N N . PHE A 1 106 ? -0.824 -8.070 -14.594 1.00 93.50 106 PHE A N 1
ATOM 790 C CA . PHE A 1 106 ? -2.270 -8.056 -14.771 1.00 93.50 106 PHE A CA 1
ATOM 791 C C . PHE A 1 106 ? -2.731 -6.661 -15.195 1.00 93.50 106 PHE A C 1
ATOM 793 O O . PHE A 1 106 ? -2.064 -5.669 -14.907 1.00 93.50 106 PHE A O 1
ATOM 800 N N . ASP A 1 107 ? -3.902 -6.592 -15.824 1.00 93.62 107 ASP A N 1
ATOM 801 C CA . ASP A 1 107 ? -4.523 -5.320 -16.174 1.00 93.62 107 ASP A CA 1
ATOM 802 C C . ASP A 1 107 ? -5.161 -4.683 -14.936 1.00 93.62 107 ASP A C 1
ATOM 804 O O . ASP A 1 107 ? -6.054 -5.253 -14.301 1.00 93.62 107 ASP A O 1
ATOM 808 N N . PHE A 1 108 ? -4.717 -3.476 -14.602 1.00 94.62 108 PHE A N 1
ATOM 809 C CA . PHE A 1 108 ? -5.327 -2.635 -13.585 1.00 94.62 108 PHE A CA 1
ATOM 810 C C . PHE A 1 108 ? -6.212 -1.575 -14.245 1.00 94.62 108 PHE A C 1
ATOM 812 O O . PHE A 1 108 ? -5.741 -0.749 -15.023 1.00 94.62 108 PHE A O 1
ATOM 819 N N . CYS A 1 109 ? -7.507 -1.576 -13.938 1.00 94.94 109 CYS A N 1
ATOM 820 C CA . CYS A 1 109 ? -8.444 -0.603 -14.498 1.00 94.94 109 CYS A CA 1
ATOM 821 C C . CYS A 1 109 ? -8.424 0.703 -13.691 1.00 94.94 109 CYS A C 1
ATOM 823 O O . CYS A 1 109 ? -8.968 0.763 -12.588 1.00 94.94 109 CYS A O 1
ATOM 825 N N . PHE A 1 110 ? -7.866 1.770 -14.264 1.00 91.94 110 PHE A N 1
ATOM 826 C CA . PHE A 1 110 ? -7.809 3.102 -13.661 1.00 91.94 110 PHE A CA 1
ATOM 827 C C . PHE A 1 110 ? -8.626 4.092 -14.496 1.00 91.94 110 PHE A C 1
ATOM 829 O O . PHE A 1 110 ? -8.350 4.290 -15.676 1.00 91.94 110 PHE A O 1
ATOM 836 N N . PHE A 1 111 ? -9.667 4.685 -13.901 1.00 92.44 111 PHE A N 1
ATOM 837 C CA . PHE A 1 111 ? -10.618 5.579 -14.587 1.00 92.44 111 PHE A CA 1
ATOM 838 C C . PHE A 1 111 ? -11.204 5.013 -15.897 1.00 92.44 111 PHE A C 1
ATOM 840 O O . PHE A 1 111 ? -11.464 5.742 -16.847 1.00 92.44 111 PHE A O 1
ATOM 847 N N . GLY A 1 112 ? -11.454 3.700 -15.931 1.00 92.12 112 GLY A N 1
ATOM 848 C CA . GLY A 1 112 ? -12.050 3.024 -17.088 1.00 92.12 112 GLY A CA 1
ATOM 849 C C . GLY A 1 112 ? -11.055 2.617 -18.177 1.00 92.12 112 GLY A C 1
ATOM 850 O O . GLY A 1 112 ? -11.466 1.992 -19.151 1.00 92.12 112 GLY A O 1
ATOM 851 N N . GLU A 1 113 ? -9.763 2.899 -18.000 1.00 93.38 113 GLU A N 1
ATOM 852 C CA . GLU A 1 113 ? -8.700 2.458 -18.904 1.00 93.38 113 GLU A CA 1
ATOM 853 C C . GLU A 1 113 ? -7.870 1.346 -18.255 1.00 93.38 113 GLU A C 1
ATOM 855 O O . GLU A 1 113 ? -7.473 1.447 -17.092 1.00 93.38 113 GLU A O 1
ATOM 860 N N . ALA A 1 114 ? -7.613 0.274 -19.007 1.00 96.06 114 ALA A N 1
ATOM 861 C CA . ALA A 1 114 ? -6.730 -0.802 -18.574 1.00 96.06 114 ALA A CA 1
ATOM 862 C C . ALA A 1 114 ? -5.267 -0.338 -18.634 1.00 96.06 114 ALA A C 1
ATOM 864 O O . ALA A 1 114 ? -4.816 0.206 -19.645 1.00 96.06 114 ALA A O 1
ATOM 865 N N . ARG A 1 115 ? -4.533 -0.552 -17.543 1.00 96.38 115 ARG A N 1
ATOM 866 C CA . ARG A 1 115 ? -3.118 -0.216 -17.385 1.00 96.38 115 ARG A CA 1
ATOM 867 C C . ARG A 1 115 ? -2.347 -1.482 -17.050 1.00 96.38 115 ARG A C 1
ATOM 869 O O . ARG A 1 115 ? -2.722 -2.199 -16.129 1.00 96.38 115 ARG A O 1
ATOM 876 N N . SER A 1 116 ? -1.255 -1.717 -17.762 1.00 96.44 116 SER A N 1
ATOM 877 C CA . SER A 1 116 ? -0.304 -2.804 -17.496 1.00 96.44 116 SER A CA 1
ATOM 878 C C . SER A 1 116 ? 1.045 -2.284 -16.992 1.00 96.44 116 SER A C 1
ATOM 880 O O . SER A 1 116 ? 1.989 -3.050 -16.813 1.00 96.44 116 SER A O 1
ATOM 882 N N . GLU A 1 117 ? 1.146 -0.973 -16.782 1.00 96.31 117 GLU A N 1
ATOM 883 C CA . GLU A 1 117 ? 2.369 -0.263 -16.422 1.00 96.31 117 GLU A CA 1
ATOM 884 C C . GLU A 1 117 ? 2.053 0.788 -15.359 1.00 96.31 117 GLU A C 1
ATOM 886 O O . GLU A 1 117 ? 0.986 1.406 -15.386 1.00 96.31 117 GLU A O 1
ATOM 891 N N . MET A 1 118 ? 2.981 1.004 -14.430 1.00 96.25 118 MET A N 1
ATOM 892 C CA . MET A 1 118 ? 2.872 2.020 -13.383 1.00 96.25 118 MET A CA 1
ATOM 893 C C . MET A 1 118 ? 4.247 2.549 -12.977 1.00 96.25 118 MET A C 1
ATOM 895 O O . MET A 1 118 ? 5.269 1.914 -13.230 1.00 96.25 118 MET A O 1
ATOM 899 N N . ILE A 1 119 ? 4.260 3.682 -12.283 1.00 95.44 119 ILE A N 1
ATOM 900 C CA . ILE A 1 119 ? 5.407 4.140 -11.495 1.00 95.44 119 ILE A CA 1
ATOM 901 C C . ILE A 1 119 ? 4.980 4.356 -10.044 1.00 95.44 119 ILE A C 1
ATOM 903 O O . ILE A 1 119 ? 3.822 4.684 -9.770 1.00 95.44 119 ILE A O 1
ATOM 907 N N . ILE A 1 120 ? 5.919 4.170 -9.119 1.00 95.06 120 ILE A N 1
ATOM 908 C CA . ILE A 1 120 ? 5.728 4.401 -7.683 1.00 95.06 120 ILE A CA 1
ATOM 909 C C . ILE A 1 120 ? 6.682 5.516 -7.248 1.00 95.06 120 ILE A C 1
ATOM 911 O O . ILE A 1 120 ? 7.856 5.498 -7.612 1.00 95.06 120 ILE A O 1
ATOM 915 N N . GLY A 1 121 ? 6.181 6.492 -6.495 1.00 93.88 121 GLY A N 1
ATOM 916 C CA . GLY A 1 121 ? 6.991 7.539 -5.872 1.00 93.88 121 GLY A CA 1
ATOM 917 C C . GLY A 1 121 ? 7.432 7.137 -4.466 1.00 93.88 121 GLY A C 1
ATOM 918 O O . GLY A 1 121 ? 6.744 6.348 -3.813 1.00 93.88 121 GLY A O 1
ATOM 919 N N . SER A 1 122 ? 8.534 7.715 -3.975 1.00 91.06 122 SER A N 1
ATOM 920 C CA . SER A 1 122 ? 9.088 7.446 -2.630 1.00 91.06 122 SER A CA 1
ATOM 921 C C . SER A 1 122 ? 8.046 7.477 -1.511 1.00 91.06 122 SER A C 1
ATOM 923 O O . SER A 1 122 ? 8.120 6.694 -0.567 1.00 91.06 122 SER A O 1
ATOM 925 N N . ASN A 1 123 ? 7.023 8.318 -1.668 1.00 88.00 123 ASN A N 1
ATOM 926 C CA . ASN A 1 123 ? 6.035 8.614 -0.633 1.00 88.00 123 ASN A CA 1
ATOM 927 C C . ASN A 1 123 ? 4.746 7.783 -0.803 1.00 88.00 123 ASN A C 1
ATOM 929 O O . ASN A 1 123 ? 3.686 8.135 -0.295 1.00 88.00 123 ASN A O 1
ATOM 933 N N . GLY A 1 124 ? 4.828 6.666 -1.538 1.00 88.81 124 GLY A N 1
ATOM 934 C CA . GLY A 1 124 ? 3.739 5.698 -1.706 1.00 88.81 124 GLY A CA 1
ATOM 935 C C . GLY A 1 124 ? 2.677 6.096 -2.734 1.00 88.81 124 GLY A C 1
ATOM 936 O O . GLY A 1 124 ? 1.673 5.401 -2.880 1.00 88.81 124 GLY A O 1
ATOM 937 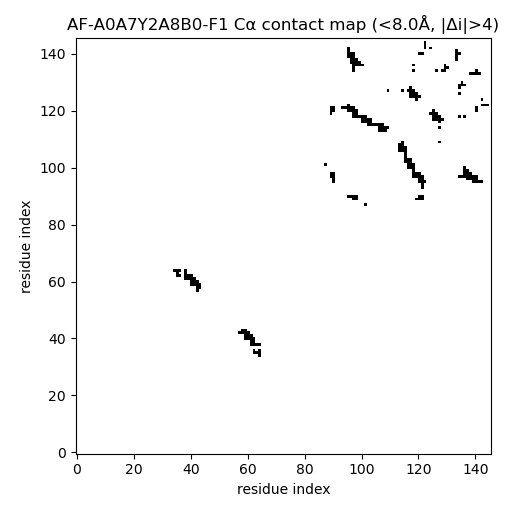N N . VAL A 1 125 ? 2.888 7.194 -3.465 1.00 92.06 125 VAL A N 1
ATOM 938 C CA . VAL A 1 125 ? 2.019 7.601 -4.573 1.00 92.06 125 VAL A CA 1
ATOM 939 C C . VAL A 1 125 ? 2.239 6.695 -5.789 1.00 92.06 125 V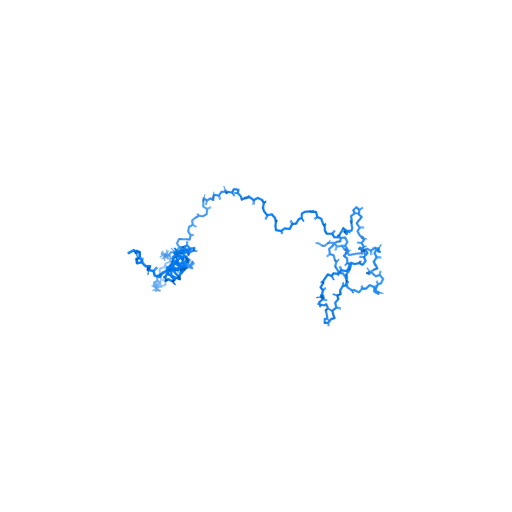AL A C 1
ATOM 941 O O . VAL A 1 125 ? 3.367 6.313 -6.098 1.00 92.06 125 VAL A O 1
ATOM 944 N N . VAL A 1 126 ? 1.159 6.358 -6.494 1.00 94.06 126 VAL A N 1
ATOM 945 C CA . VAL A 1 126 ? 1.189 5.546 -7.719 1.00 94.06 126 VAL A CA 1
ATOM 946 C C . VAL A 1 126 ? 0.632 6.360 -8.877 1.00 94.06 126 VAL A C 1
ATOM 948 O O . VAL A 1 126 ? -0.419 6.991 -8.745 1.00 94.06 126 VAL A O 1
ATOM 951 N N . ALA A 1 127 ? 1.313 6.322 -10.020 1.00 94.62 127 ALA A N 1
ATOM 952 C CA . ALA A 1 127 ? 0.845 6.939 -11.253 1.00 94.62 127 ALA A CA 1
ATOM 953 C C . ALA A 1 127 ? 0.822 5.930 -12.407 1.00 94.62 127 ALA A C 1
ATOM 955 O O . ALA A 1 127 ? 1.665 5.039 -12.499 1.00 94.62 127 ALA A O 1
ATOM 956 N N . PHE A 1 128 ? -0.155 6.109 -13.296 1.00 95.25 128 PHE A N 1
ATOM 957 C CA . PHE A 1 128 ? -0.369 5.296 -14.500 1.00 95.25 128 PHE A CA 1
ATOM 958 C C . PHE A 1 128 ? -0.282 6.123 -15.796 1.00 95.25 128 PHE A C 1
ATOM 960 O O . PHE A 1 128 ? -0.436 5.584 -16.887 1.00 95.25 128 PHE A O 1
ATOM 967 N N . ASP A 1 129 ? -0.084 7.438 -15.671 1.00 91.19 129 ASP A N 1
ATOM 968 C CA . ASP A 1 129 ? 0.133 8.371 -16.775 1.00 91.19 129 ASP A CA 1
ATOM 969 C C . ASP A 1 129 ? 1.511 9.007 -16.598 1.00 91.19 129 ASP A C 1
ATOM 971 O O . ASP A 1 129 ? 1.798 9.597 -15.555 1.00 91.19 129 ASP A O 1
ATOM 975 N N . PHE A 1 130 ? 2.354 8.872 -17.619 1.00 91.12 130 PHE A N 1
ATOM 976 C CA . PHE A 1 130 ? 3.745 9.335 -17.627 1.00 91.12 130 PHE A CA 1
ATOM 977 C C . PHE A 1 130 ? 3.958 10.512 -18.586 1.00 91.12 130 PHE A C 1
ATOM 979 O O . PHE A 1 130 ? 5.086 10.937 -18.822 1.00 91.12 130 PHE A O 1
ATOM 986 N N . THR A 1 131 ? 2.881 11.024 -19.189 1.00 88.88 131 THR A N 1
ATOM 987 C CA . THR A 1 131 ? 2.944 12.158 -20.121 1.00 88.88 131 THR A CA 1
ATOM 988 C C . THR A 1 131 ? 3.031 13.502 -19.398 1.00 88.88 131 THR A C 1
ATOM 990 O O . THR A 1 131 ? 3.405 14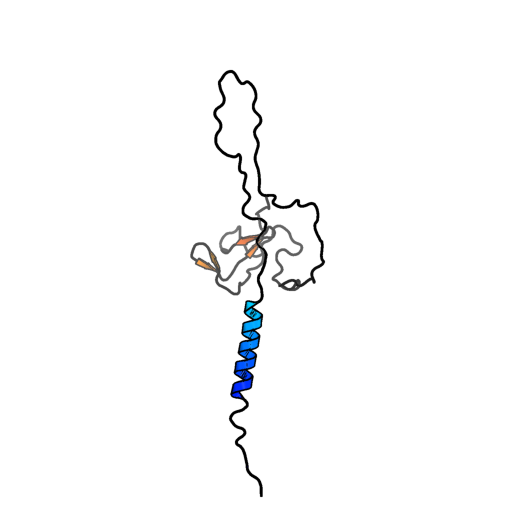.512 -19.996 1.00 88.88 131 THR A O 1
ATOM 993 N N . ASN A 1 132 ? 2.708 13.520 -18.103 1.00 87.50 132 ASN A N 1
ATOM 994 C CA . ASN A 1 132 ? 2.791 14.695 -17.253 1.00 87.50 132 ASN A CA 1
ATOM 995 C C . ASN A 1 132 ? 4.217 14.863 -16.710 1.00 87.50 132 ASN A C 1
ATOM 997 O O . ASN A 1 132 ? 4.832 13.915 -16.228 1.00 87.50 132 ASN A O 1
ATOM 1001 N N . THR A 1 133 ? 4.728 16.096 -16.710 1.00 89.44 133 THR A N 1
ATOM 1002 C CA . THR A 1 133 ? 6.063 16.418 -16.177 1.00 89.44 133 THR A CA 1
ATOM 1003 C C . THR A 1 133 ? 6.235 16.027 -14.712 1.00 89.44 133 THR A C 1
ATOM 1005 O O . THR A 1 133 ? 7.342 15.717 -14.278 1.00 89.44 133 THR A O 1
ATOM 1008 N N . ASN A 1 134 ? 5.142 16.011 -13.953 1.00 91.56 134 ASN A N 1
ATOM 1009 C CA . ASN A 1 134 ? 5.148 15.678 -12.539 1.00 91.56 134 ASN A CA 1
ATOM 1010 C C . ASN A 1 134 ? 5.276 14.168 -12.293 1.00 91.56 134 ASN A C 1
ATOM 1012 O O . ASN A 1 134 ? 5.676 13.785 -11.205 1.00 91.56 134 ASN A O 1
ATOM 1016 N N . THR A 1 135 ? 4.963 13.312 -13.267 1.00 94.12 135 THR A N 1
ATOM 1017 C CA . THR A 1 135 ? 5.004 11.841 -13.160 1.00 94.12 135 THR A CA 1
ATOM 1018 C C . THR A 1 135 ? 6.040 11.250 -14.118 1.00 94.12 135 THR A C 1
ATOM 1020 O O . THR A 1 135 ? 5.817 10.227 -14.763 1.00 94.12 135 THR A O 1
ATOM 1023 N N . THR A 1 136 ? 7.192 11.916 -14.229 1.00 95.19 136 THR A N 1
ATOM 1024 C CA . THR A 1 136 ? 8.300 11.471 -15.084 1.00 95.19 136 THR A CA 1
ATOM 1025 C C . THR A 1 136 ? 9.010 10.271 -14.437 1.00 95.19 136 THR A C 1
ATOM 1027 O O . THR A 1 136 ? 9.512 10.430 -13.322 1.00 95.19 136 THR A O 1
ATOM 1030 N N . PRO A 1 137 ? 9.114 9.103 -15.105 1.00 95.00 137 PRO A N 1
ATOM 1031 C CA . PRO A 1 137 ? 9.863 7.954 -14.589 1.00 95.00 137 PRO A CA 1
ATOM 1032 C C . PRO A 1 137 ? 11.319 8.321 -14.270 1.00 95.00 137 PRO A C 1
ATOM 1034 O O . PRO A 1 137 ? 11.972 9.003 -15.062 1.00 95.00 137 PRO A O 1
ATOM 1037 N N . GLY A 1 138 ? 11.811 7.921 -13.094 1.00 92.19 138 GLY A N 1
ATOM 1038 C CA . GLY A 1 138 ? 13.141 8.304 -12.594 1.00 92.19 138 GLY A CA 1
ATOM 1039 C C . GLY A 1 138 ? 13.299 9.790 -12.229 1.00 92.19 138 GLY A C 1
ATOM 1040 O O . GLY A 1 138 ? 14.387 10.221 -11.846 1.00 92.19 138 GLY A O 1
ATOM 1041 N N . GLY A 1 139 ? 12.243 10.596 -12.376 1.00 92.94 139 GLY A N 1
ATOM 1042 C CA . GLY A 1 139 ? 12.233 12.022 -12.070 1.00 92.94 139 GLY A CA 1
ATOM 1043 C C . GLY A 1 139 ? 11.952 12.325 -10.598 1.00 92.94 139 GLY A C 1
ATOM 1044 O O . GLY A 1 139 ? 11.709 11.435 -9.787 1.00 92.94 139 GLY A O 1
ATOM 1045 N N . PHE A 1 140 ? 11.951 13.614 -10.261 1.00 93.50 140 PHE A N 1
ATOM 1046 C CA . PHE A 1 140 ? 11.607 14.089 -8.920 1.00 93.50 140 PHE A CA 1
ATOM 1047 C C . PHE A 1 140 ? 10.122 13.842 -8.600 1.00 93.50 140 PHE A C 1
ATOM 1049 O O . PHE A 1 140 ? 9.239 14.220 -9.376 1.00 93.50 140 PHE A O 1
ATOM 1056 N N . CYS A 1 141 ? 9.848 13.234 -7.447 1.00 93.50 141 CYS A N 1
ATOM 1057 C CA . CYS A 1 141 ? 8.512 13.012 -6.905 1.00 93.50 141 CYS A CA 1
ATOM 1058 C C . CYS A 1 141 ? 8.180 14.117 -5.896 1.00 93.50 141 CYS A C 1
ATOM 1060 O O . CYS A 1 141 ? 8.613 14.083 -4.755 1.00 93.50 141 CYS A O 1
ATOM 1062 N N . GLN A 1 142 ? 7.366 15.086 -6.312 1.00 92.75 142 GLN A N 1
ATOM 1063 C CA . GLN A 1 142 ? 7.048 16.283 -5.517 1.00 92.75 142 GLN A CA 1
ATOM 1064 C C . GLN A 1 142 ? 5.997 16.093 -4.402 1.00 92.75 142 GLN A C 1
ATOM 1066 O O . GLN A 1 142 ? 5.647 17.064 -3.734 1.00 92.75 142 GLN A O 1
ATOM 1071 N N . TRP A 1 143 ? 5.407 14.905 -4.253 1.00 90.19 143 TRP A N 1
ATOM 1072 C CA . TRP A 1 143 ? 4.292 14.676 -3.324 1.00 90.19 143 TRP A CA 1
ATOM 1073 C C . TRP A 1 143 ? 4.810 14.283 -1.953 1.00 90.19 143 TRP A C 1
ATOM 1075 O O . TRP A 1 143 ? 5.487 13.272 -1.858 1.00 90.19 143 TRP A O 1
ATOM 1085 N N . SER A 1 144 ? 4.439 15.017 -0.906 1.00 85.75 144 SER A N 1
ATOM 1086 C CA . SER A 1 144 ? 4.758 14.704 0.492 1.00 85.75 144 SER A CA 1
ATOM 1087 C C . SER A 1 144 ? 3.759 13.728 1.129 1.00 85.75 144 SER A C 1
ATOM 1089 O O . SER A 1 144 ? 2.607 13.650 0.704 1.00 85.75 144 SER A O 1
ATOM 1091 N N . PHE A 1 145 ? 4.178 13.027 2.187 1.00 73.38 145 PHE A N 1
ATOM 1092 C CA . PHE A 1 145 ? 3.266 12.380 3.142 1.00 73.38 145 PHE A CA 1
ATOM 1093 C C . PHE A 1 145 ? 2.655 13.441 4.072 1.00 73.38 145 PHE A C 1
ATOM 1095 O O . PHE A 1 145 ? 3.385 14.305 4.561 1.00 73.38 145 PHE A O 1
ATOM 1102 N N . GLU A 1 146 ? 1.343 13.377 4.306 1.00 59.41 146 GLU A N 1
ATOM 1103 C CA . GLU A 1 146 ? 0.661 14.147 5.363 1.00 59.41 146 GLU A CA 1
ATOM 1104 C C . GLU A 1 146 ? 0.518 13.324 6.647 1.00 59.41 146 GLU A C 1
ATOM 1106 O O . GLU A 1 146 ? 0.308 12.091 6.535 1.00 59.41 146 GLU A O 1
#

Sequence (146 aa):
MKSLLPYHQFGHKLSTSLLGIFLFFLIGFSASAQGPGCPNVNAGNDVDLPCEESCTDLTATFLETGETTTYDVSAIDYAPPFPFTGGTSVSVNTDDVWSDVINIPFDFCFFGEARSEMIIGSNGVVAFDFTNTNTTPGGFCQWSFE

Foldseek 3Di:
DDDDDDPPPPPVVVVVVVVVVVVVVVVPDPPPPDQQDPKDKAQDDDDDDDPVDPDDDTDIDIRCRDDPPDDDDDDDPPDDPDDPDDDDDAQVVHAQWKAAKDFAPDWDQDPNDTARIWIAHRAGDIDRDCPDPCRPHRDGNPDHDD